Protein AF-A0A382UGM2-F1 (afdb_monomer_lite)

InterPro domains:
  IPR001173 Glycosyltransferase 2-like [PF00535] (2-131)
  IPR029044 Nucleotide-diphospho-sugar transferases [G3DSA:3.90.550.10] (1-144)
  IPR029044 Nucleotide-diphospho-sugar transferases [SSF53448] (2-109)

Structure (mmCIF, N/CA/C/O backbone):
data_AF-A0A382UGM2-F1
#
_entry.id   AF-A0A382UGM2-F1
#
loop_
_atom_site.group_PDB
_atom_site.id
_atom_site.type_symbol
_atom_site.label_atom_id
_atom_site.label_alt_id
_atom_site.label_comp_id
_atom_site.label_asym_id
_atom_site.label_entity_id
_atom_site.label_seq_id
_atom_site.pdbx_PDB_ins_code
_atom_site.Cartn_x
_atom_site.Cartn_y
_atom_site.Cartn_z
_atom_site.occupancy
_atom_site.B_iso_or_equiv
_atom_site.auth_seq_id
_atom_site.auth_comp_id
_atom_site.auth_asym_id
_atom_site.auth_atom_id
_atom_site.pdbx_PDB_model_num
ATOM 1 N N . MET A 1 1 ? 2.906 13.053 -18.824 1.00 32.09 1 MET A N 1
ATOM 2 C CA . MET A 1 1 ? 3.749 11.861 -18.588 1.00 32.09 1 MET A CA 1
ATOM 3 C C . MET A 1 1 ? 4.366 11.997 -17.211 1.00 32.09 1 MET A C 1
ATOM 5 O O . MET A 1 1 ? 4.997 13.009 -16.933 1.00 32.09 1 MET A O 1
ATOM 9 N N . VAL A 1 2 ? 4.045 11.068 -16.314 1.00 40.75 2 VAL A N 1
ATOM 10 C CA . VAL A 1 2 ? 4.161 11.240 -14.860 1.00 40.75 2 VAL A CA 1
ATOM 11 C C . VAL A 1 2 ? 5.544 10.806 -14.369 1.00 40.75 2 VAL A C 1
ATOM 13 O O . VAL A 1 2 ? 5.693 9.790 -13.705 1.00 40.75 2 VAL A O 1
ATOM 16 N N . TYR A 1 3 ? 6.573 11.591 -14.689 1.00 40.50 3 TYR A N 1
ATOM 17 C CA . TYR A 1 3 ? 7.943 11.337 -14.213 1.00 40.50 3 TYR A CA 1
ATOM 18 C C . TYR A 1 3 ? 8.091 11.488 -12.678 1.00 40.50 3 TYR A C 1
ATOM 20 O O . TYR A 1 3 ? 9.057 11.006 -12.097 1.00 40.50 3 TYR A O 1
ATOM 28 N N . ASN A 1 4 ? 7.114 12.105 -11.993 1.00 56.50 4 ASN A N 1
ATOM 29 C CA . ASN A 1 4 ? 7.162 12.372 -10.547 1.00 56.50 4 ASN A CA 1
ATOM 30 C C . ASN A 1 4 ? 6.679 11.219 -9.647 1.00 56.50 4 ASN A C 1
ATOM 32 O O . ASN A 1 4 ? 6.934 11.258 -8.442 1.00 56.50 4 ASN A O 1
ATOM 36 N N . ASN A 1 5 ? 6.009 10.193 -10.183 1.00 74.50 5 ASN A N 1
ATOM 37 C CA . ASN A 1 5 ? 5.42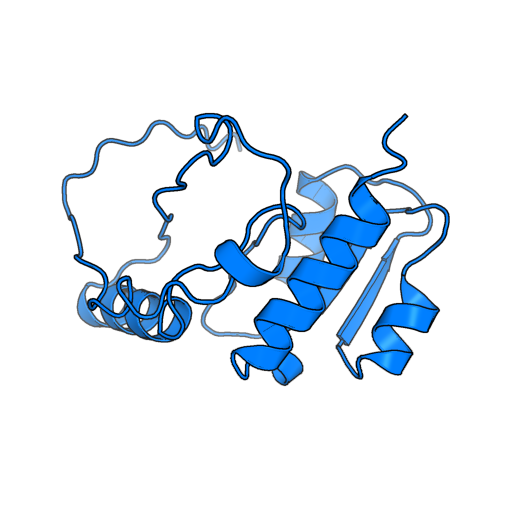5 9.148 -9.332 1.00 74.50 5 ASN A CA 1
ATOM 38 C C . ASN A 1 5 ? 6.468 8.182 -8.769 1.00 74.50 5 ASN A C 1
ATOM 40 O O . ASN A 1 5 ? 6.276 7.681 -7.664 1.00 74.50 5 ASN A O 1
ATOM 44 N N . HIS A 1 6 ? 7.581 7.948 -9.470 1.00 85.75 6 HIS A N 1
ATOM 45 C CA . HIS A 1 6 ? 8.598 7.003 -9.007 1.00 85.75 6 HIS A CA 1
ATOM 46 C C . HIS A 1 6 ? 9.243 7.478 -7.697 1.00 85.75 6 HIS A C 1
ATOM 48 O O . HIS A 1 6 ? 9.184 6.787 -6.683 1.00 85.75 6 HIS A O 1
ATOM 54 N N . ALA A 1 7 ? 9.747 8.715 -7.674 1.00 86.25 7 ALA A N 1
ATOM 55 C CA . ALA A 1 7 ? 10.330 9.307 -6.471 1.00 86.25 7 ALA A CA 1
ATOM 56 C C . ALA A 1 7 ? 9.317 9.441 -5.321 1.00 86.25 7 ALA A C 1
ATOM 58 O O . ALA A 1 7 ? 9.674 9.243 -4.161 1.00 86.25 7 ALA A O 1
ATOM 59 N N . LEU A 1 8 ? 8.056 9.766 -5.628 1.00 87.44 8 LEU A N 1
ATOM 60 C CA . LEU A 1 8 ? 7.004 9.868 -4.617 1.00 87.44 8 LEU A CA 1
ATOM 61 C C . LEU A 1 8 ? 6.698 8.509 -3.975 1.00 87.44 8 LEU A C 1
ATOM 63 O O . LEU A 1 8 ? 6.599 8.423 -2.754 1.00 87.44 8 LEU A O 1
ATOM 67 N N . THR A 1 9 ? 6.620 7.459 -4.795 1.00 91.56 9 THR A N 1
ATOM 68 C CA . THR A 1 9 ? 6.399 6.079 -4.344 1.00 91.56 9 THR A CA 1
ATOM 69 C C . THR A 1 9 ? 7.509 5.644 -3.397 1.00 91.56 9 THR A C 1
ATOM 71 O O . THR A 1 9 ? 7.223 5.185 -2.296 1.00 91.56 9 THR A O 1
ATOM 74 N N . LEU A 1 10 ? 8.775 5.854 -3.778 1.00 92.56 10 LEU A N 1
ATOM 75 C CA . LEU A 1 10 ? 9.921 5.495 -2.937 1.00 92.56 10 LEU A CA 1
ATOM 76 C C . LEU A 1 10 ? 9.896 6.221 -1.590 1.00 92.56 10 LEU A C 1
ATOM 78 O O . LEU A 1 10 ? 10.068 5.587 -0.554 1.00 92.56 10 LEU A O 1
ATOM 82 N N . LYS A 1 11 ? 9.583 7.521 -1.586 1.00 90.25 11 LYS A N 1
ATOM 83 C CA . LYS A 1 11 ? 9.430 8.289 -0.341 1.00 90.25 11 LYS A CA 1
ATOM 84 C C . LYS A 1 11 ? 8.310 7.754 0.546 1.00 90.25 11 LYS A C 1
ATOM 86 O O . LYS A 1 11 ? 8.450 7.742 1.765 1.00 90.25 11 LYS A O 1
ATOM 91 N N . ASN A 1 12 ? 7.189 7.342 -0.042 1.00 91.12 12 ASN A N 1
ATOM 92 C CA . ASN A 1 12 ? 6.083 6.776 0.724 1.00 91.12 12 ASN A CA 1
ATOM 93 C C . ASN A 1 12 ? 6.465 5.418 1.336 1.00 91.12 12 ASN A C 1
ATOM 95 O O . ASN A 1 12 ? 6.171 5.161 2.499 1.00 91.12 12 ASN A O 1
ATOM 99 N N . LEU A 1 13 ? 7.199 4.583 0.596 1.00 94.69 13 LEU A N 1
ATOM 100 C CA . LEU A 1 13 ? 7.725 3.313 1.104 1.00 94.69 13 LEU A CA 1
ATOM 101 C C . LEU A 1 13 ? 8.705 3.525 2.263 1.00 94.69 13 LEU A C 1
ATOM 103 O O . LEU A 1 13 ? 8.547 2.909 3.314 1.00 94.69 13 LEU A O 1
ATOM 107 N N . GLU A 1 14 ? 9.675 4.429 2.108 1.00 93.19 14 GLU A N 1
ATOM 108 C CA . GLU A 1 14 ? 10.624 4.789 3.171 1.00 93.19 14 GLU A CA 1
ATOM 109 C C . GLU A 1 14 ? 9.905 5.286 4.429 1.00 93.19 14 GLU A C 1
ATOM 111 O O . GLU A 1 14 ? 10.266 4.913 5.545 1.00 93.19 14 GLU A O 1
ATOM 116 N N . HIS A 1 15 ? 8.847 6.077 4.253 1.00 90.50 15 HIS A N 1
ATOM 117 C CA . HIS A 1 15 ? 8.015 6.557 5.350 1.00 90.50 15 HIS A CA 1
ATOM 118 C C . HIS A 1 15 ? 7.288 5.427 6.083 1.00 90.50 15 HIS A C 1
ATOM 120 O O . HIS A 1 15 ? 7.362 5.339 7.306 1.00 90.50 15 HIS A O 1
ATOM 126 N N . LEU A 1 16 ? 6.632 4.519 5.358 1.00 91.69 16 LEU A N 1
ATOM 127 C CA . LEU A 1 16 ? 5.964 3.359 5.961 1.00 91.69 16 LEU A CA 1
ATOM 128 C C . LEU A 1 16 ? 6.956 2.451 6.702 1.00 91.69 16 LEU A C 1
ATOM 130 O O . LEU A 1 16 ? 6.652 1.956 7.789 1.00 91.69 16 LEU A O 1
ATOM 134 N N . ILE A 1 17 ? 8.160 2.279 6.152 1.00 93.50 17 ILE A N 1
ATOM 135 C CA . ILE A 1 17 ? 9.252 1.544 6.800 1.00 93.50 17 ILE A CA 1
ATOM 136 C C . ILE A 1 17 ? 9.691 2.251 8.087 1.00 93.50 17 ILE A C 1
ATOM 138 O O . ILE A 1 17 ? 9.852 1.589 9.111 1.00 93.50 17 ILE A O 1
ATOM 142 N N . ALA A 1 18 ? 9.845 3.578 8.068 1.00 90.56 18 ALA A N 1
ATOM 143 C CA . ALA A 1 18 ? 10.205 4.363 9.250 1.00 90.56 18 ALA A CA 1
ATOM 144 C C . ALA A 1 18 ? 9.135 4.300 10.356 1.00 90.56 18 ALA A C 1
ATOM 146 O O . ALA A 1 18 ? 9.464 4.410 11.536 1.00 90.56 18 ALA A O 1
ATOM 147 N N . LEU A 1 19 ? 7.869 4.076 9.989 1.00 87.12 19 LEU A N 1
ATOM 148 C CA . LEU A 1 19 ? 6.775 3.817 10.928 1.00 87.12 19 LEU A CA 1
ATOM 149 C C . LEU A 1 19 ? 6.742 2.371 11.467 1.00 87.12 19 LEU A C 1
ATOM 151 O O . LEU A 1 19 ? 5.925 2.075 12.335 1.00 87.12 19 LEU A O 1
ATOM 155 N N . GLY A 1 20 ? 7.619 1.482 10.987 1.00 90.75 20 GLY A N 1
ATOM 156 C CA . GLY A 1 20 ? 7.747 0.103 11.470 1.00 90.75 20 GLY A CA 1
ATOM 157 C C . GLY A 1 20 ? 6.978 -0.949 10.668 1.00 90.75 20 GLY A C 1
ATOM 158 O O . GLY A 1 20 ? 6.893 -2.088 11.113 1.00 90.75 20 GLY A O 1
ATOM 159 N N . TYR A 1 21 ? 6.446 -0.612 9.489 1.00 91.88 21 TYR A N 1
ATOM 160 C CA . TYR A 1 21 ? 5.577 -1.509 8.710 1.00 91.88 21 TYR A CA 1
ATOM 161 C C . TYR A 1 21 ? 6.291 -2.295 7.599 1.00 91.88 21 TYR A C 1
ATOM 163 O O . TYR A 1 21 ? 5.622 -2.817 6.713 1.00 91.88 21 TYR A O 1
ATOM 171 N N . ARG A 1 22 ? 7.631 -2.392 7.610 1.00 94.94 22 ARG A N 1
ATOM 172 C CA . ARG A 1 22 ? 8.425 -3.011 6.524 1.00 94.94 22 ARG A CA 1
ATOM 173 C C . ARG A 1 22 ? 7.883 -4.374 6.079 1.00 94.94 22 ARG A C 1
ATOM 175 O O . ARG A 1 22 ? 7.590 -4.557 4.903 1.00 94.94 22 ARG A O 1
ATOM 182 N N . GLU A 1 23 ? 7.702 -5.288 7.029 1.00 94.88 23 GLU A N 1
ATOM 183 C CA . GLU A 1 23 ? 7.281 -6.674 6.774 1.00 94.88 23 GLU A CA 1
ATOM 184 C C . GLU A 1 23 ? 5.843 -6.788 6.234 1.00 94.88 23 GLU A C 1
ATOM 186 O O . GLU A 1 23 ? 5.447 -7.823 5.700 1.00 94.88 23 GLU A O 1
ATOM 191 N N . ASN A 1 24 ? 5.044 -5.723 6.358 1.00 94.25 24 ASN A N 1
ATOM 192 C CA . ASN A 1 24 ? 3.649 -5.679 5.921 1.00 94.25 24 ASN A CA 1
ATOM 193 C C . ASN A 1 24 ? 3.475 -5.073 4.520 1.00 94.25 24 ASN A C 1
ATOM 195 O O . ASN A 1 24 ? 2.349 -4.989 4.031 1.00 94.25 24 ASN A O 1
ATOM 199 N N . ILE A 1 25 ? 4.555 -4.620 3.878 1.00 96.25 25 ILE A N 1
ATOM 200 C CA . ILE A 1 25 ? 4.486 -3.937 2.586 1.00 96.25 25 ILE A CA 1
ATOM 201 C C . ILE A 1 25 ? 4.655 -4.945 1.449 1.00 96.25 25 ILE A C 1
ATOM 203 O O . ILE A 1 25 ? 5.708 -5.564 1.304 1.00 96.25 25 ILE A O 1
ATOM 207 N N . LEU A 1 26 ? 3.638 -5.018 0.589 1.00 97.19 26 LEU A N 1
ATOM 208 C CA . LEU A 1 26 ? 3.756 -5.502 -0.784 1.00 97.19 26 LEU A CA 1
ATOM 209 C C . LEU A 1 26 ? 3.740 -4.300 -1.734 1.00 97.19 26 LEU A C 1
ATOM 211 O O . LEU A 1 26 ? 2.728 -3.607 -1.842 1.00 97.19 26 LEU A O 1
ATOM 215 N N . LEU A 1 27 ? 4.836 -4.078 -2.459 1.00 97.00 27 LEU A N 1
ATOM 216 C CA . LEU A 1 27 ? 4.850 -3.156 -3.591 1.00 97.00 27 LEU A CA 1
ATOM 217 C C . LEU A 1 27 ? 4.395 -3.891 -4.855 1.00 97.00 27 LEU A C 1
ATOM 219 O O . LEU A 1 27 ? 5.110 -4.753 -5.363 1.00 97.00 27 LEU A O 1
ATOM 223 N N . PHE A 1 28 ? 3.217 -3.526 -5.358 1.00 96.62 28 PHE A N 1
ATOM 224 C CA . PHE A 1 28 ? 2.678 -4.038 -6.615 1.00 96.62 28 PHE A CA 1
ATOM 225 C C . PHE A 1 28 ? 3.005 -3.071 -7.764 1.00 96.62 28 PHE A C 1
ATOM 227 O O . PHE A 1 28 ? 2.397 -2.005 -7.885 1.00 96.62 28 PHE A O 1
ATOM 234 N N . ASP A 1 29 ? 3.974 -3.429 -8.603 1.00 95.50 29 ASP A N 1
ATOM 235 C CA . ASP A 1 29 ? 4.382 -2.666 -9.782 1.00 95.50 29 ASP A CA 1
ATOM 236 C C . ASP A 1 29 ? 3.557 -3.076 -11.013 1.00 95.50 29 ASP A C 1
ATOM 238 O O . ASP A 1 29 ? 3.752 -4.141 -11.595 1.00 95.50 29 ASP A O 1
ATOM 242 N N . ASN A 1 30 ? 2.616 -2.220 -11.413 1.00 94.88 30 ASN A N 1
ATOM 243 C CA . ASN A 1 30 ? 1.683 -2.476 -12.511 1.00 94.88 30 ASN A CA 1
ATOM 244 C C . ASN A 1 30 ? 2.219 -1.958 -13.861 1.00 94.88 30 ASN A C 1
ATOM 246 O O . ASN A 1 30 ? 1.650 -1.036 -14.455 1.00 94.88 30 ASN A O 1
ATOM 250 N N . GLY A 1 31 ? 3.351 -2.505 -14.310 1.00 93.62 31 GLY A N 1
ATOM 251 C CA . GLY A 1 31 ? 3.965 -2.154 -15.593 1.00 93.62 31 GLY A CA 1
ATOM 252 C C . GLY A 1 31 ? 4.720 -0.822 -15.602 1.00 93.62 31 GLY A C 1
ATOM 253 O O . GLY A 1 31 ? 4.699 -0.124 -16.617 1.00 93.62 31 GLY A O 1
ATOM 254 N N . SER A 1 32 ? 5.366 -0.431 -14.497 1.00 92.06 32 SER A N 1
ATOM 255 C CA . SER A 1 32 ? 6.189 0.787 -14.470 1.00 92.06 32 SER A CA 1
ATOM 256 C C . SER A 1 32 ? 7.447 0.647 -15.327 1.00 92.06 32 SER A C 1
ATOM 258 O O . SER A 1 32 ? 8.062 -0.422 -15.412 1.00 92.06 32 SER A O 1
ATOM 260 N N . ASP A 1 33 ? 7.853 1.775 -15.910 1.00 90.88 33 ASP A N 1
ATOM 261 C CA . ASP A 1 33 ? 9.131 1.955 -16.591 1.00 90.88 33 ASP A CA 1
ATOM 262 C C . ASP A 1 33 ? 9.781 3.276 -16.117 1.00 90.88 33 ASP A C 1
ATOM 264 O O . ASP A 1 33 ? 9.233 4.354 -16.378 1.00 90.88 33 ASP A O 1
ATOM 268 N N . PRO A 1 34 ? 10.894 3.231 -15.358 1.00 92.56 34 PRO A N 1
ATOM 269 C CA . PRO A 1 34 ? 11.600 2.027 -14.919 1.00 92.56 34 PRO A CA 1
ATOM 270 C C . PRO A 1 34 ? 10.830 1.248 -13.840 1.00 92.56 34 PRO A C 1
ATOM 272 O O . PRO A 1 34 ? 10.033 1.813 -13.086 1.00 92.56 34 PRO A O 1
ATOM 275 N N . SER A 1 35 ? 11.122 -0.050 -13.736 1.00 94.88 35 SER A N 1
ATOM 276 C CA . SER A 1 35 ? 10.569 -0.925 -12.696 1.00 94.88 35 SER A CA 1
ATOM 277 C C . SER A 1 35 ? 11.091 -0.593 -11.301 1.00 94.88 35 SER A C 1
ATOM 279 O O . SER A 1 35 ? 12.222 -0.120 -11.161 1.00 94.88 35 SER A O 1
ATOM 281 N N . PHE A 1 36 ? 10.343 -0.962 -10.262 1.00 95.88 36 PHE A N 1
ATOM 282 C CA . PHE A 1 36 ? 10.760 -0.755 -8.868 1.00 95.88 36 PHE A CA 1
ATOM 283 C C . PHE A 1 36 ? 11.585 -1.897 -8.253 1.00 95.88 36 PHE A C 1
ATOM 285 O O . PHE A 1 36 ? 11.989 -1.787 -7.098 1.00 95.88 36 PHE A O 1
ATOM 292 N N . GLU A 1 37 ? 11.875 -2.967 -8.993 1.00 97.00 37 GLU A N 1
ATOM 293 C CA . GLU A 1 37 ? 12.504 -4.195 -8.477 1.00 97.00 37 GLU A CA 1
ATOM 294 C C . GLU A 1 37 ? 13.784 -3.953 -7.660 1.00 97.00 37 GLU A C 1
ATOM 296 O O . GLU A 1 37 ? 13.879 -4.378 -6.509 1.00 97.00 37 GLU A O 1
ATOM 301 N N . SER A 1 38 ? 14.746 -3.209 -8.211 1.00 97.19 38 SER A N 1
ATOM 302 C CA . SER A 1 38 ? 16.007 -2.897 -7.521 1.00 97.19 38 SER A CA 1
ATOM 303 C C . SER A 1 38 ? 15.792 -2.074 -6.249 1.00 97.19 38 SER A C 1
ATOM 305 O O . SER A 1 38 ? 16.506 -2.239 -5.258 1.00 97.19 38 SER A O 1
ATOM 307 N N . SER A 1 39 ? 14.784 -1.200 -6.258 1.00 97.00 39 SER A N 1
ATOM 308 C CA . SER A 1 39 ? 14.425 -0.384 -5.101 1.00 97.00 39 SER A CA 1
ATOM 309 C C . SER A 1 39 ? 13.757 -1.229 -4.024 1.00 97.00 39 SER A C 1
ATOM 311 O O . SER A 1 39 ? 14.108 -1.102 -2.856 1.00 97.00 39 SER A O 1
ATOM 313 N N . ALA A 1 40 ? 12.853 -2.133 -4.405 1.00 97.44 40 ALA A N 1
ATOM 314 C CA . ALA A 1 40 ? 12.201 -3.049 -3.479 1.00 97.44 40 ALA A CA 1
ATOM 315 C C . ALA A 1 40 ? 13.202 -4.015 -2.825 1.00 97.44 40 ALA A C 1
ATOM 317 O O . ALA A 1 40 ? 13.160 -4.200 -1.611 1.00 97.44 40 ALA A O 1
ATOM 318 N N . GLN A 1 41 ? 14.157 -4.547 -3.599 1.00 97.88 41 GLN A N 1
ATOM 319 C CA . GLN A 1 41 ? 15.257 -5.364 -3.077 1.00 97.88 41 GLN A CA 1
ATOM 320 C C . GLN A 1 41 ? 16.099 -4.593 -2.056 1.00 97.88 41 GLN A C 1
ATOM 322 O O . GLN A 1 41 ? 16.360 -5.096 -0.969 1.00 97.88 41 GLN A O 1
ATOM 327 N N . LYS A 1 42 ? 16.484 -3.349 -2.372 1.00 97.88 42 LYS A N 1
ATOM 328 C CA . LYS A 1 42 ? 17.261 -2.495 -1.461 1.00 97.88 42 LYS A CA 1
ATOM 329 C C . LYS A 1 42 ? 16.501 -2.155 -0.174 1.00 97.88 42 LYS A C 1
ATOM 331 O O . LYS A 1 42 ? 17.118 -2.013 0.878 1.00 97.88 42 LYS A O 1
ATOM 336 N N . LEU A 1 43 ? 15.188 -1.967 -0.271 1.00 97.38 43 LEU A N 1
ATOM 337 C CA . LEU A 1 43 ? 14.317 -1.678 0.868 1.00 97.38 43 LEU A CA 1
ATOM 338 C C . LEU A 1 43 ? 13.925 -2.938 1.655 1.00 97.38 43 LEU A C 1
ATOM 340 O O . LEU A 1 43 ? 13.332 -2.799 2.721 1.00 97.38 43 LEU A O 1
ATOM 344 N N . GLU A 1 44 ? 14.267 -4.129 1.149 1.00 97.81 44 GLU A N 1
ATOM 345 C CA . GLU A 1 44 ? 13.924 -5.434 1.725 1.00 97.81 44 GLU A CA 1
ATOM 346 C C . GLU A 1 44 ? 12.412 -5.574 1.972 1.00 97.81 44 GLU A C 1
ATOM 348 O O . GLU A 1 44 ? 11.972 -6.002 3.035 1.00 97.81 44 GLU A O 1
ATOM 353 N N . ILE A 1 45 ? 11.605 -5.171 0.986 1.00 97.88 45 ILE A N 1
ATOM 354 C CA . ILE A 1 45 ? 10.142 -5.309 1.010 1.00 97.88 45 ILE A CA 1
ATOM 355 C C . ILE A 1 45 ? 9.680 -6.356 0.001 1.00 97.88 45 ILE A C 1
ATOM 357 O O . ILE A 1 45 ? 10.371 -6.662 -0.975 1.00 97.88 45 ILE A O 1
ATOM 361 N N . ARG A 1 46 ? 8.469 -6.880 0.202 1.00 97.81 46 ARG A N 1
ATOM 362 C CA . ARG A 1 46 ? 7.857 -7.797 -0.760 1.00 97.81 46 ARG A CA 1
ATOM 363 C C . ARG A 1 46 ? 7.502 -7.043 -2.040 1.00 97.81 46 ARG A C 1
ATOM 365 O O . ARG A 1 46 ? 7.040 -5.901 -1.999 1.00 97.81 46 ARG A O 1
ATOM 372 N N . TYR A 1 47 ? 7.684 -7.704 -3.176 1.00 97.75 47 TYR A N 1
ATOM 373 C CA . TYR A 1 47 ? 7.532 -7.098 -4.492 1.00 97.75 47 TYR A CA 1
ATOM 374 C C . TYR A 1 47 ? 6.832 -8.049 -5.456 1.00 97.75 47 TYR A C 1
ATOM 376 O O . TYR A 1 47 ? 7.182 -9.225 -5.529 1.00 97.75 47 TYR A O 1
ATOM 384 N N . HIS A 1 48 ? 5.874 -7.516 -6.207 1.00 97.50 48 HIS A N 1
ATOM 385 C CA . HIS A 1 48 ? 5.247 -8.181 -7.344 1.00 97.50 48 HIS A CA 1
ATOM 386 C C . HIS A 1 48 ? 5.243 -7.222 -8.526 1.00 97.50 48 HIS A C 1
ATOM 388 O O . HIS A 1 48 ? 5.021 -6.025 -8.341 1.00 97.50 48 HIS A O 1
ATOM 394 N N . ARG A 1 49 ? 5.452 -7.740 -9.736 1.00 96.56 49 ARG A N 1
ATOM 395 C CA . ARG A 1 49 ? 5.406 -6.938 -10.956 1.00 96.56 49 ARG A CA 1
ATOM 396 C C . ARG A 1 49 ? 4.566 -7.609 -12.027 1.00 96.56 49 ARG A C 1
ATOM 398 O O . ARG A 1 49 ? 4.824 -8.755 -12.381 1.00 96.56 49 ARG A O 1
ATOM 405 N N . GLU A 1 50 ? 3.676 -6.825 -12.619 1.00 97.06 50 GLU A N 1
ATOM 406 C CA . GLU A 1 50 ? 3.118 -7.109 -13.936 1.00 97.06 50 GLU A CA 1
ATOM 407 C C . GLU A 1 50 ? 3.989 -6.456 -15.020 1.00 97.06 50 GLU A C 1
ATOM 409 O O . GLU A 1 50 ? 4.443 -5.317 -14.848 1.00 97.06 50 GLU A O 1
ATOM 414 N N . PRO A 1 51 ? 4.266 -7.154 -16.135 1.00 93.81 51 PRO A N 1
ATOM 415 C CA . PRO A 1 51 ? 5.129 -6.629 -17.192 1.00 93.81 51 PRO A CA 1
ATOM 416 C C . PRO A 1 51 ? 4.517 -5.411 -17.898 1.00 93.81 51 PRO A C 1
ATOM 418 O O . PRO A 1 51 ? 5.251 -4.551 -18.381 1.00 93.81 51 PRO A O 1
ATOM 421 N N . GLU A 1 52 ? 3.187 -5.319 -17.923 1.00 94.75 52 GLU A N 1
ATOM 422 C CA . GLU A 1 52 ? 2.412 -4.255 -18.557 1.00 94.75 52 GLU A CA 1
ATOM 423 C C . GLU A 1 52 ? 1.318 -3.753 -17.603 1.00 94.75 52 GLU A C 1
ATOM 425 O O . GLU A 1 52 ? 0.956 -4.427 -16.641 1.00 94.75 52 GLU A O 1
ATOM 430 N N . ASN A 1 53 ? 0.779 -2.559 -17.866 1.00 94.56 53 ASN A N 1
ATOM 431 C CA . ASN A 1 53 ? -0.295 -1.992 -17.054 1.00 94.56 53 ASN A CA 1
ATOM 432 C C . ASN A 1 53 ? -1.624 -2.712 -17.329 1.00 94.56 53 ASN A C 1
ATOM 434 O O . ASN A 1 53 ? -2.255 -2.490 -18.363 1.00 94.56 53 ASN A O 1
ATOM 438 N N . ILE A 1 54 ? -2.078 -3.516 -16.367 1.00 95.19 54 ILE A N 1
ATOM 439 C CA . ILE A 1 54 ? -3.334 -4.278 -16.437 1.00 95.19 54 ILE A CA 1
ATOM 440 C C . ILE A 1 54 ? -4.540 -3.525 -15.855 1.00 95.19 54 ILE A C 1
ATOM 442 O O . ILE A 1 54 ? -5.567 -4.131 -15.562 1.00 95.19 54 ILE A O 1
ATOM 446 N N . PHE A 1 55 ? -4.447 -2.204 -15.684 1.00 91.62 55 PHE A N 1
ATOM 447 C CA . PHE A 1 55 ? -5.416 -1.359 -14.975 1.00 91.62 55 PHE A CA 1
ATOM 448 C C . PHE A 1 55 ? -5.534 -1.678 -13.473 1.00 91.62 55 PHE A C 1
ATOM 450 O O . PHE A 1 55 ? -4.976 -2.643 -12.956 1.00 91.62 55 PHE A O 1
ATOM 457 N N . VAL A 1 56 ? -6.244 -0.816 -12.738 1.00 87.81 56 VAL A N 1
ATOM 458 C CA . VAL A 1 56 ? -6.294 -0.856 -11.265 1.00 87.81 56 VAL A CA 1
ATOM 459 C C . VAL A 1 56 ? -7.098 -2.048 -10.739 1.00 87.81 56 VAL A C 1
ATOM 461 O O . VAL A 1 56 ? -6.610 -2.774 -9.879 1.00 87.81 56 VAL A O 1
ATOM 464 N N . ASN A 1 57 ? -8.307 -2.282 -11.257 1.00 90.19 57 ASN A N 1
ATOM 465 C CA . ASN A 1 57 ? -9.177 -3.338 -10.725 1.00 90.19 57 ASN A CA 1
ATOM 466 C C . ASN A 1 57 ? -8.592 -4.747 -10.930 1.00 90.19 57 ASN A C 1
ATOM 468 O O . ASN A 1 57 ? -8.611 -5.528 -9.979 1.00 90.19 57 ASN A O 1
ATOM 472 N N . PRO A 1 58 ? -8.031 -5.093 -12.109 1.00 94.75 58 PRO A N 1
ATOM 473 C CA . PRO A 1 58 ? -7.371 -6.384 -12.274 1.00 94.75 58 PRO A CA 1
ATOM 474 C C . PRO A 1 58 ? -6.157 -6.548 -11.353 1.00 94.75 58 PRO A C 1
ATOM 476 O O . PRO A 1 58 ? -6.015 -7.603 -10.741 1.00 94.75 58 PRO A O 1
ATOM 479 N N . ALA A 1 59 ? -5.346 -5.500 -11.169 1.00 93.56 59 ALA A N 1
ATOM 480 C CA . ALA A 1 59 ? -4.237 -5.527 -10.215 1.00 93.56 59 ALA A CA 1
ATOM 481 C C . ALA A 1 59 ? -4.719 -5.789 -8.777 1.00 93.56 59 ALA A C 1
ATOM 483 O O . ALA A 1 59 ? -4.163 -6.637 -8.084 1.00 93.56 59 ALA A O 1
ATOM 484 N N . TRP A 1 60 ? -5.795 -5.131 -8.337 1.00 92.81 60 TRP A N 1
ATOM 485 C CA . TRP A 1 60 ? -6.383 -5.385 -7.019 1.00 92.81 60 TRP A CA 1
ATOM 486 C C . TRP A 1 60 ? -6.878 -6.822 -6.860 1.00 92.81 60 TRP A C 1
ATOM 488 O O . TRP A 1 60 ? -6.639 -7.420 -5.815 1.00 92.81 60 TRP A O 1
ATOM 498 N N . ASN A 1 61 ? -7.501 -7.405 -7.888 1.00 94.00 61 ASN A N 1
ATOM 499 C CA . ASN A 1 61 ? -7.937 -8.803 -7.842 1.00 94.00 61 ASN A CA 1
ATOM 500 C C . ASN A 1 61 ? -6.761 -9.765 -7.630 1.00 94.00 61 ASN A C 1
ATOM 502 O O . ASN A 1 61 ? -6.885 -10.704 -6.848 1.00 94.00 61 ASN A O 1
ATOM 506 N N . ILE A 1 62 ? -5.618 -9.519 -8.279 1.00 95.88 62 ILE A N 1
ATOM 507 C CA . ILE A 1 62 ? -4.406 -10.325 -8.072 1.00 95.88 62 ILE A CA 1
ATOM 508 C C . ILE A 1 62 ? -3.933 -10.207 -6.621 1.00 95.88 62 ILE A C 1
ATOM 510 O O . ILE A 1 62 ? -3.686 -11.228 -5.982 1.00 95.88 62 ILE A O 1
ATOM 514 N N . ILE A 1 63 ? -3.878 -8.986 -6.076 1.00 95.38 63 ILE A N 1
ATOM 515 C CA . ILE A 1 63 ? -3.487 -8.753 -4.677 1.00 95.38 63 ILE A CA 1
ATOM 516 C C . ILE A 1 63 ? -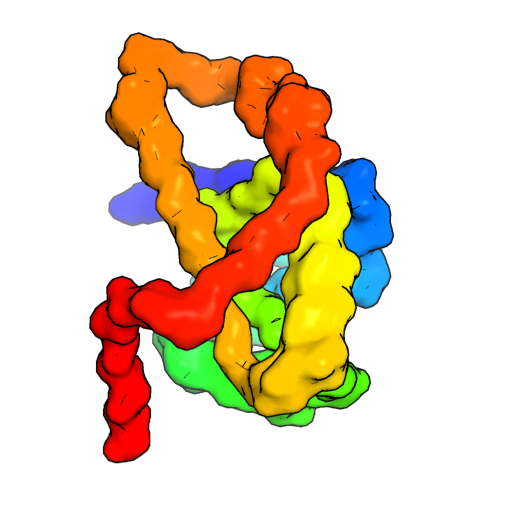4.414 -9.523 -3.725 1.00 95.38 63 ILE A C 1
ATOM 518 O O . ILE A 1 63 ? -3.928 -10.234 -2.852 1.00 95.38 63 ILE A O 1
ATOM 522 N N . PHE A 1 64 ? -5.736 -9.442 -3.908 1.00 93.81 64 PHE A N 1
ATOM 523 C CA . PHE A 1 64 ? -6.696 -10.148 -3.051 1.00 93.81 64 PHE A CA 1
ATOM 524 C C . PHE A 1 64 ? -6.558 -11.675 -3.099 1.00 93.81 64 PHE A C 1
ATOM 526 O O . PHE A 1 64 ? -6.825 -12.333 -2.101 1.00 93.81 64 PHE A O 1
ATOM 533 N N . ILE A 1 65 ? -6.169 -12.242 -4.244 1.00 94.25 65 ILE A N 1
ATOM 534 C CA . ILE A 1 65 ? -5.970 -13.691 -4.395 1.00 94.25 65 ILE A CA 1
ATOM 535 C C . ILE A 1 65 ? -4.634 -14.134 -3.782 1.00 94.25 65 ILE A C 1
ATOM 537 O O . ILE A 1 65 ? -4.538 -15.239 -3.251 1.00 94.25 65 ILE A O 1
ATOM 541 N N . GLN A 1 66 ? -3.601 -13.295 -3.876 1.00 94.25 66 GLN A N 1
ATOM 542 C CA . GLN A 1 66 ? -2.257 -13.605 -3.394 1.00 94.25 66 GLN A CA 1
ATOM 543 C C . GLN A 1 66 ? -2.125 -13.469 -1.872 1.00 94.25 66 GLN A C 1
ATOM 545 O O . GLN A 1 66 ? -1.402 -14.246 -1.245 1.00 94.25 66 GLN A O 1
ATOM 550 N N . GLU A 1 67 ? -2.767 -12.463 -1.278 1.00 93.38 67 GLU A N 1
ATOM 551 C CA . GLU A 1 67 ? -2.607 -12.178 0.143 1.00 93.38 67 GLU A CA 1
ATOM 552 C C . GLU A 1 67 ? -3.452 -13.106 1.015 1.00 93.38 67 GLU A C 1
ATOM 554 O O . GLU A 1 67 ? -4.658 -13.247 0.837 1.00 93.38 67 GLU A O 1
ATOM 559 N N . ASN A 1 68 ? -2.807 -13.691 2.022 1.00 90.38 68 ASN A N 1
ATOM 560 C CA . ASN A 1 68 ? -3.460 -14.468 3.066 1.00 90.38 68 ASN A CA 1
ATOM 561 C C . ASN A 1 68 ? -3.335 -13.722 4.400 1.00 90.38 68 ASN A C 1
ATOM 563 O O . ASN A 1 68 ? -2.438 -14.001 5.198 1.00 90.38 68 ASN A O 1
ATOM 567 N N . CYS A 1 69 ? -4.190 -12.722 4.605 1.00 90.31 69 CYS A N 1
ATOM 568 C CA . CYS A 1 69 ? -4.237 -11.917 5.821 1.00 90.31 69 CYS A CA 1
ATOM 569 C C . CYS A 1 69 ? -5.682 -11.658 6.263 1.00 90.31 69 CYS A C 1
ATOM 571 O O . CYS A 1 69 ? -6.601 -11.663 5.448 1.00 90.31 69 CYS A O 1
ATOM 573 N N . ASP A 1 70 ? -5.872 -11.382 7.557 1.00 90.00 70 ASP A N 1
ATOM 574 C CA . ASP A 1 70 ? -7.196 -11.059 8.109 1.00 90.00 70 ASP A CA 1
ATOM 575 C C . ASP A 1 70 ? -7.707 -9.693 7.623 1.00 90.00 70 ASP A C 1
ATOM 577 O O . ASP A 1 70 ? -8.908 -9.480 7.461 1.00 90.00 70 ASP A O 1
ATOM 581 N N . TYR A 1 71 ? -6.780 -8.759 7.383 1.00 91.31 71 TYR A N 1
ATOM 582 C CA . TYR A 1 71 ? -7.071 -7.406 6.925 1.00 91.31 71 TYR A CA 1
ATOM 583 C C . TYR A 1 71 ? -6.060 -6.963 5.873 1.00 91.31 71 TYR A C 1
ATOM 585 O O . TYR A 1 71 ? -4.847 -7.066 6.066 1.00 91.31 71 TYR A O 1
ATOM 593 N N . LEU A 1 72 ? -6.573 -6.389 4.787 1.00 93.44 72 LEU A N 1
ATOM 594 C CA . LEU A 1 72 ? -5.777 -5.810 3.713 1.00 93.44 72 LEU A CA 1
ATOM 595 C C . LEU A 1 72 ? -6.058 -4.310 3.604 1.00 93.44 72 LEU A C 1
ATOM 597 O O . LEU A 1 72 ? -7.213 -3.887 3.559 1.00 93.44 72 LEU A O 1
ATOM 601 N N . THR A 1 73 ? -5.001 -3.501 3.516 1.00 93.38 73 THR A N 1
ATOM 602 C CA . THR A 1 73 ? -5.126 -2.083 3.157 1.00 93.38 73 THR A CA 1
ATOM 603 C C . THR A 1 73 ? -4.615 -1.857 1.743 1.00 93.38 73 THR A C 1
ATOM 605 O O . THR A 1 73 ? -3.433 -2.042 1.470 1.00 93.38 73 THR A O 1
ATOM 608 N N . LEU A 1 74 ? -5.492 -1.380 0.862 1.00 92.81 74 LEU A N 1
ATOM 609 C CA . LEU A 1 74 ? -5.098 -0.832 -0.432 1.00 92.81 74 LEU A CA 1
ATOM 610 C C . LEU A 1 74 ? -4.709 0.638 -0.243 1.00 92.81 74 LEU A C 1
ATOM 612 O O . LEU A 1 74 ? -5.565 1.490 0.006 1.00 92.81 74 LEU A O 1
ATOM 616 N N . LEU A 1 75 ? -3.411 0.929 -0.324 1.00 91.00 75 LEU A N 1
ATOM 617 C CA . LEU A 1 75 ? -2.863 2.274 -0.172 1.00 91.00 75 LEU A CA 1
ATOM 618 C C . LEU A 1 75 ? -2.299 2.759 -1.508 1.00 91.00 75 LEU A C 1
ATOM 620 O O . LEU A 1 75 ? -1.405 2.134 -2.073 1.00 91.00 75 LEU A O 1
ATOM 624 N N . ASN A 1 76 ? -2.798 3.894 -1.998 1.00 87.69 76 ASN A N 1
ATOM 625 C CA . ASN A 1 76 ? -2.224 4.526 -3.182 1.00 87.69 76 ASN A CA 1
ATOM 626 C C . ASN A 1 76 ? -0.785 4.981 -2.901 1.00 87.69 76 ASN A C 1
ATOM 628 O O . ASN A 1 76 ? -0.469 5.468 -1.813 1.00 87.69 76 ASN A O 1
ATOM 632 N N . ASN A 1 77 ? 0.075 4.889 -3.911 1.00 87.00 77 ASN A N 1
ATOM 633 C CA . ASN A 1 77 ? 1.493 5.232 -3.807 1.00 87.00 77 ASN A CA 1
ATOM 634 C C . ASN A 1 77 ? 1.759 6.721 -3.506 1.00 87.00 77 ASN A C 1
ATOM 636 O O . ASN A 1 77 ? 2.839 7.058 -3.026 1.00 87.00 77 ASN A O 1
ATOM 640 N N . ASP A 1 78 ? 0.779 7.594 -3.738 1.00 83.00 78 ASP A N 1
ATOM 641 C CA . ASP A 1 78 ? 0.815 9.033 -3.460 1.00 83.00 78 ASP A CA 1
ATOM 642 C C . ASP A 1 78 ? 0.143 9.439 -2.131 1.00 83.00 78 ASP A C 1
ATOM 644 O O . ASP A 1 78 ? 0.087 10.625 -1.796 1.00 83.00 78 ASP A O 1
ATOM 648 N N . CYS A 1 79 ? -0.347 8.472 -1.348 1.00 85.25 79 CYS A N 1
ATOM 649 C CA . CYS A 1 79 ? -1.037 8.711 -0.084 1.00 85.25 79 CYS A CA 1
ATOM 650 C C . CYS A 1 79 ? -0.141 8.386 1.117 1.00 85.25 79 CYS A C 1
ATOM 652 O O . CYS A 1 79 ? 0.183 7.228 1.371 1.00 85.25 79 CYS A O 1
ATOM 654 N N . PHE A 1 80 ? 0.202 9.413 1.897 1.00 85.81 80 PHE A N 1
ATOM 655 C CA . PHE A 1 80 ? 1.064 9.293 3.074 1.00 85.81 80 PHE A CA 1
ATOM 656 C C . PHE A 1 80 ? 0.246 9.124 4.355 1.00 85.81 80 PHE A C 1
ATOM 658 O O . PHE A 1 80 ? -0.713 9.860 4.612 1.00 85.81 80 PHE A O 1
ATOM 665 N N . ILE A 1 81 ? 0.665 8.182 5.197 1.00 85.94 81 ILE A N 1
ATOM 666 C CA . ILE A 1 81 ? 0.065 7.954 6.512 1.00 85.94 81 ILE A CA 1
ATOM 667 C C . ILE A 1 81 ? 0.583 8.996 7.507 1.00 85.94 81 ILE A C 1
ATOM 669 O O . ILE A 1 81 ? 1.766 9.033 7.809 1.00 85.94 8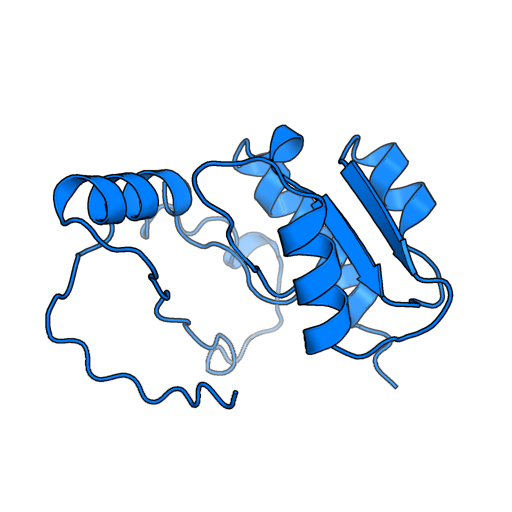1 ILE A O 1
ATOM 673 N N . LEU A 1 82 ? -0.294 9.844 8.044 1.00 78.06 82 LEU A N 1
ATOM 674 C CA . LEU A 1 82 ? 0.121 10.913 8.967 1.00 78.06 82 LEU A CA 1
ATOM 675 C C . LEU A 1 82 ? 0.219 10.466 10.433 1.00 78.06 82 LEU A C 1
ATOM 677 O O . LEU A 1 82 ? 0.987 11.044 11.195 1.00 78.06 82 LEU A O 1
ATOM 681 N N . SER A 1 83 ? -0.572 9.469 10.838 1.00 77.00 83 SER A N 1
ATOM 682 C CA . SER A 1 83 ? -0.587 8.960 12.214 1.00 77.00 83 SER A CA 1
ATOM 683 C C . SER A 1 83 ? 0.235 7.669 12.306 1.00 77.00 83 SER A C 1
ATOM 685 O O . SER A 1 83 ? -0.106 6.711 11.611 1.00 77.00 83 SER A O 1
ATOM 687 N N . PRO A 1 84 ? 1.256 7.584 13.177 1.00 75.81 84 PRO A N 1
ATOM 688 C CA . PRO A 1 84 ? 2.033 6.359 13.387 1.00 75.81 84 PRO A CA 1
ATOM 689 C C . PRO A 1 84 ? 1.173 5.153 13.782 1.00 75.81 84 PRO A C 1
ATOM 691 O O . PRO A 1 84 ? 1.434 4.035 13.348 1.00 75.81 84 PRO A O 1
AT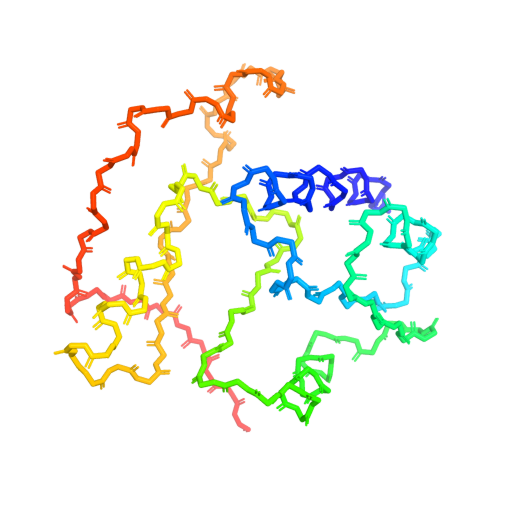OM 694 N N . ASN A 1 85 ? 0.095 5.402 14.532 1.00 81.69 85 ASN A N 1
ATOM 695 C CA . ASN A 1 85 ? -0.845 4.381 15.003 1.00 81.69 85 ASN A CA 1
ATOM 696 C C . ASN A 1 85 ? -2.031 4.182 14.047 1.00 81.69 85 ASN A C 1
ATOM 698 O O . ASN A 1 85 ? -3.058 3.647 14.445 1.00 81.69 85 ASN A O 1
ATOM 702 N N . TYR A 1 86 ? -1.952 4.666 12.802 1.00 86.75 86 TYR A N 1
ATOM 703 C CA . TYR A 1 86 ? -3.085 4.616 11.879 1.00 86.75 86 TYR A CA 1
ATOM 704 C C . TYR A 1 86 ? -3.624 3.194 11.691 1.00 86.75 86 TYR A C 1
ATOM 706 O O . TYR A 1 86 ? -4.821 2.974 11.855 1.00 86.75 86 TYR A O 1
ATOM 714 N N . PHE A 1 87 ? -2.752 2.237 11.365 1.00 88.94 87 PHE A N 1
ATOM 715 C CA . PHE A 1 87 ? -3.182 0.869 11.090 1.00 88.94 87 PHE A CA 1
ATOM 716 C C . PHE A 1 87 ? -3.700 0.183 12.351 1.00 88.94 87 PHE A C 1
ATOM 718 O O . PHE A 1 87 ? -4.772 -0.409 12.310 1.00 88.94 87 PHE A O 1
ATOM 725 N N . THR A 1 88 ? -3.002 0.326 13.479 1.00 89.06 88 THR A N 1
ATOM 726 C CA . THR A 1 88 ? -3.436 -0.254 14.757 1.00 89.06 88 THR A CA 1
ATOM 727 C C . THR A 1 88 ? -4.791 0.295 15.196 1.00 89.06 88 THR A C 1
ATOM 729 O O . THR A 1 88 ? -5.697 -0.480 15.480 1.00 89.06 88 THR A O 1
ATOM 732 N N . ASP A 1 89 ? -4.989 1.615 15.145 1.00 88.81 89 ASP A N 1
ATOM 733 C CA . ASP A 1 89 ? -6.271 2.234 15.486 1.00 88.81 89 ASP A CA 1
ATOM 734 C C . ASP A 1 89 ? -7.404 1.783 14.543 1.00 88.81 89 ASP A C 1
ATOM 736 O O . ASP A 1 89 ? -8.532 1.575 14.991 1.00 88.81 89 ASP A O 1
ATOM 740 N N . VAL A 1 90 ? -7.143 1.660 13.234 1.00 89.69 90 VAL A N 1
ATOM 741 C CA . VAL A 1 90 ? -8.150 1.186 12.268 1.00 89.69 90 VAL A CA 1
ATOM 742 C C . VAL A 1 90 ? -8.539 -0.260 12.557 1.00 89.69 90 VAL A C 1
ATOM 744 O O . VAL A 1 90 ? -9.734 -0.550 12.598 1.00 89.69 90 VAL A O 1
ATOM 747 N N . LEU A 1 91 ? -7.564 -1.143 12.783 1.00 91.06 91 LEU A N 1
ATOM 748 C CA . LEU A 1 91 ? -7.810 -2.553 13.088 1.00 91.06 91 LEU A CA 1
ATOM 749 C C . LEU A 1 91 ? -8.600 -2.713 14.390 1.00 91.06 91 LEU A C 1
ATOM 751 O O . LEU A 1 91 ? -9.621 -3.399 14.388 1.00 91.06 91 LEU A O 1
ATOM 755 N N . ASP A 1 92 ? -8.211 -1.997 15.450 1.00 90.81 92 ASP A N 1
ATOM 756 C CA . ASP A 1 92 ? -8.939 -1.968 16.722 1.00 90.81 92 ASP A CA 1
ATOM 757 C C . ASP A 1 92 ? -10.405 -1.572 16.512 1.00 90.81 92 ASP A C 1
ATOM 759 O O . ASP A 1 92 ? -11.319 -2.194 17.057 1.00 90.81 92 ASP A O 1
ATOM 763 N N . HIS A 1 93 ? -10.663 -0.520 15.728 1.00 88.75 93 HIS A N 1
ATOM 764 C CA . HIS A 1 93 ? -12.032 -0.089 15.448 1.00 88.75 93 HIS A CA 1
ATOM 765 C C . HIS A 1 93 ? -12.791 -1.107 14.604 1.00 88.75 93 HIS A C 1
ATOM 767 O O . HIS A 1 93 ? -13.971 -1.327 14.868 1.00 88.75 93 HIS A O 1
ATOM 773 N N . MET A 1 94 ? -12.147 -1.725 13.612 1.00 90.56 94 MET A N 1
ATOM 774 C CA . MET A 1 94 ? -12.805 -2.710 12.757 1.00 90.56 94 MET A CA 1
ATOM 775 C C . MET A 1 94 ? -13.208 -3.962 13.535 1.00 90.56 94 MET A C 1
ATOM 777 O O . MET A 1 94 ? -14.353 -4.393 13.431 1.00 90.56 94 MET A O 1
ATOM 781 N N . GLN A 1 95 ? -12.312 -4.483 14.373 1.00 91.75 95 GLN A N 1
ATOM 782 C CA . GLN A 1 95 ? -12.559 -5.661 15.207 1.00 91.75 95 GLN A CA 1
ATOM 783 C C . GLN A 1 95 ? -13.628 -5.401 16.271 1.00 91.75 95 GLN A C 1
ATOM 785 O O . GLN A 1 95 ? -14.582 -6.164 16.395 1.00 91.75 95 GLN A O 1
ATOM 790 N N . ASN A 1 96 ? -13.513 -4.295 17.015 1.00 92.38 96 ASN A N 1
ATOM 791 C CA . ASN A 1 96 ? -14.426 -4.003 18.125 1.00 92.38 96 ASN A CA 1
ATOM 792 C C . ASN A 1 96 ? -15.853 -3.640 17.681 1.00 92.38 96 ASN A C 1
ATOM 794 O O . ASN A 1 96 ? -16.755 -3.615 18.516 1.00 92.38 96 ASN A O 1
ATOM 798 N N . ASN A 1 97 ? -16.059 -3.318 16.400 1.00 86.75 97 ASN A N 1
ATOM 799 C CA . ASN A 1 97 ? -17.353 -2.879 15.870 1.00 86.75 97 ASN A CA 1
ATOM 800 C C . ASN A 1 97 ? -17.867 -3.758 14.715 1.00 86.75 97 ASN A C 1
ATOM 802 O O . ASN A 1 97 ? -18.811 -3.343 14.047 1.00 86.75 97 ASN A O 1
ATOM 806 N N . ASP A 1 98 ? -17.258 -4.924 14.470 1.00 88.00 98 ASP A N 1
ATOM 807 C CA . ASP A 1 98 ? -17.650 -5.863 13.404 1.00 88.00 98 ASP A CA 1
ATOM 808 C C . ASP A 1 98 ? -17.733 -5.203 12.007 1.00 88.00 98 ASP A C 1
ATOM 810 O O . ASP A 1 98 ? -18.723 -5.295 11.279 1.00 88.00 98 ASP A O 1
ATOM 814 N N . ILE A 1 99 ? -16.691 -4.445 11.642 1.00 86.06 99 ILE A N 1
ATOM 815 C CA . ILE A 1 99 ? -16.623 -3.701 10.374 1.00 86.06 99 ILE A CA 1
ATOM 816 C C . ILE A 1 99 ? -15.805 -4.493 9.353 1.00 86.06 99 ILE A C 1
ATOM 818 O O . ILE A 1 99 ? -14.601 -4.672 9.526 1.00 86.06 99 ILE A O 1
ATOM 822 N N . GLY A 1 100 ? -16.427 -4.862 8.230 1.00 85.69 100 GLY A N 1
ATOM 823 C CA . GLY A 1 100 ? -15.740 -5.538 7.121 1.00 85.69 100 GLY A CA 1
ATOM 824 C C . GLY A 1 100 ? -14.912 -4.617 6.213 1.00 85.69 100 GLY A C 1
ATOM 825 O O . GLY A 1 100 ? -13.912 -5.047 5.650 1.00 85.69 100 GLY A O 1
ATOM 826 N N . ILE A 1 101 ? -15.297 -3.343 6.060 1.00 87.75 101 ILE A N 1
ATOM 827 C CA . ILE A 1 101 ? -14.587 -2.370 5.211 1.00 87.75 101 ILE A CA 1
ATOM 828 C C . ILE A 1 101 ? -14.548 -1.013 5.907 1.00 87.75 101 ILE A C 1
ATOM 830 O O . ILE A 1 101 ? -15.579 -0.482 6.321 1.00 87.75 101 ILE A O 1
ATOM 834 N N . SER A 1 102 ? -13.362 -0.412 5.974 1.00 86.38 102 SER A N 1
ATOM 835 C CA . SER A 1 102 ? -13.182 0.958 6.445 1.00 86.38 102 SER A CA 1
ATOM 836 C C . SER A 1 102 ? -12.513 1.824 5.378 1.00 86.38 102 SER A C 1
ATOM 838 O O . SER A 1 102 ? -11.860 1.340 4.458 1.00 86.38 102 SER A O 1
ATOM 840 N N . SER A 1 103 ? -12.703 3.139 5.478 1.00 83.25 103 SER A N 1
ATOM 841 C CA . SER A 1 103 ? -11.980 4.108 4.653 1.00 83.25 103 SER A CA 1
ATOM 842 C C . SER A 1 103 ? -11.505 5.271 5.513 1.00 83.25 103 SER A C 1
ATOM 844 O O . SER A 1 103 ? -12.192 5.708 6.444 1.00 83.25 103 SER A O 1
ATOM 846 N N . CYS A 1 104 ? -10.358 5.854 5.180 1.00 77.06 104 CYS A N 1
ATOM 847 C CA . CYS A 1 104 ? -9.827 7.011 5.892 1.00 77.06 104 CYS A CA 1
ATOM 848 C C . CYS A 1 104 ? -10.271 8.338 5.279 1.00 77.06 104 CYS A C 1
ATOM 850 O O . CYS A 1 104 ? -10.616 8.441 4.104 1.00 77.06 104 CYS A O 1
ATOM 852 N N . LYS A 1 105 ? -10.295 9.383 6.113 1.00 74.75 105 LYS A N 1
ATOM 853 C CA . LYS A 1 105 ? -10.439 10.748 5.611 1.00 74.75 105 LYS A CA 1
ATOM 854 C C . LYS A 1 105 ? -9.070 11.205 5.124 1.00 74.75 105 LYS A C 1
ATOM 856 O O . LYS A 1 105 ? -8.165 11.361 5.939 1.00 74.75 105 LYS A O 1
ATOM 861 N N . THR A 1 106 ? -8.938 11.458 3.831 1.00 73.00 106 THR A N 1
ATOM 862 C CA . THR A 1 106 ? -7.732 12.069 3.274 1.00 73.00 106 THR A CA 1
ATOM 863 C C . THR A 1 106 ? -7.745 13.578 3.530 1.00 73.00 106 THR A C 1
ATOM 865 O O . THR A 1 106 ? -8.795 14.229 3.537 1.00 73.00 106 THR A O 1
ATOM 868 N N . LYS A 1 107 ? -6.568 14.149 3.791 1.00 71.75 107 LYS A N 1
ATOM 869 C CA . LYS A 1 107 ? -6.351 15.599 3.803 1.00 71.75 107 LYS A CA 1
ATOM 870 C C . LYS A 1 107 ? -5.573 15.942 2.539 1.00 71.75 107 LYS A C 1
ATOM 872 O O . LYS A 1 107 ? -4.463 15.454 2.364 1.00 71.75 107 LYS A O 1
ATOM 877 N N . ASN A 1 108 ? -6.152 16.755 1.657 1.00 65.38 108 ASN A N 1
ATOM 878 C CA . ASN A 1 108 ? -5.426 17.236 0.487 1.00 65.38 108 ASN A CA 1
ATOM 879 C C . ASN A 1 108 ? -4.459 18.351 0.918 1.00 65.38 108 ASN A C 1
ATOM 881 O O . ASN A 1 108 ? -4.885 19.368 1.463 1.00 65.38 108 ASN A O 1
ATOM 885 N N . ILE A 1 109 ? -3.164 18.141 0.687 1.00 59.62 109 ILE A N 1
ATOM 886 C CA . ILE A 1 109 ? -2.084 19.040 1.118 1.00 59.62 109 ILE A CA 1
ATOM 887 C C . ILE A 1 109 ? -1.932 20.250 0.164 1.00 59.62 109 ILE A C 1
ATOM 889 O O . ILE A 1 109 ? -1.285 21.227 0.524 1.00 59.62 109 ILE A O 1
ATOM 893 N N . MET A 1 110 ? -2.608 20.285 -0.996 1.00 51.81 110 MET A N 1
ATOM 894 C CA . MET A 1 110 ? -2.528 21.386 -1.982 1.00 51.81 110 MET A CA 1
ATOM 895 C C . MET A 1 110 ? -3.075 22.753 -1.513 1.00 51.81 110 MET A C 1
ATOM 897 O O . MET A 1 110 ? -3.028 23.718 -2.268 1.00 51.81 110 MET A O 1
ATOM 901 N N . GLN A 1 111 ? -3.571 22.879 -0.278 1.00 44.28 111 GLN A N 1
ATOM 902 C CA . GLN A 1 111 ? -3.842 24.186 0.346 1.00 44.28 111 GLN A CA 1
ATOM 903 C C . GLN A 1 111 ? -2.639 24.769 1.113 1.00 44.28 111 GLN A C 1
ATOM 905 O O . GLN A 1 111 ? -2.762 25.812 1.753 1.00 44.28 111 GLN A O 1
ATOM 910 N N . LEU A 1 112 ? -1.468 24.132 1.056 1.00 43.44 112 LEU A N 1
ATOM 911 C CA . LEU A 1 112 ? -0.244 24.623 1.685 1.00 43.44 112 LEU A CA 1
ATOM 912 C C . LEU A 1 112 ? 0.645 25.266 0.614 1.00 43.44 112 LEU A C 1
ATOM 914 O O . LEU A 1 112 ? 1.309 24.590 -0.161 1.00 43.44 112 LEU A O 1
ATOM 918 N N . ASN A 1 113 ? 0.612 26.599 0.567 1.00 38.47 113 ASN A N 1
ATOM 919 C CA . ASN A 1 113 ? 1.224 27.487 -0.434 1.00 38.47 113 ASN A CA 1
ATOM 920 C C . ASN A 1 113 ? 2.775 27.528 -0.417 1.00 38.47 113 ASN A C 1
ATOM 922 O O . ASN A 1 113 ? 3.382 28.553 -0.717 1.00 38.47 113 ASN A O 1
ATOM 926 N N . THR A 1 114 ? 3.439 26.446 -0.017 1.00 43.38 114 THR A N 1
ATOM 927 C CA . THR A 1 114 ? 4.896 26.378 0.163 1.00 43.38 114 THR A CA 1
ATOM 928 C C . THR A 1 114 ? 5.462 25.129 -0.493 1.00 43.38 114 THR A C 1
ATOM 930 O O . THR A 1 114 ? 4.840 24.071 -0.423 1.00 43.38 114 THR A O 1
ATOM 933 N N . GLU A 1 115 ? 6.658 25.246 -1.082 1.00 43.91 115 GLU A N 1
ATOM 934 C CA . GLU A 1 115 ? 7.434 24.109 -1.590 1.00 43.91 115 GLU A CA 1
ATOM 935 C C . GLU A 1 115 ? 7.406 22.938 -0.603 1.00 43.91 115 GLU A C 1
ATOM 937 O O . GLU A 1 115 ? 7.630 23.120 0.599 1.00 43.91 115 GLU A O 1
ATOM 942 N N . LEU A 1 116 ? 7.150 21.734 -1.122 1.00 45.25 116 LEU A N 1
ATOM 943 C CA . LEU A 1 116 ? 7.178 20.481 -0.371 1.00 45.25 116 LEU A CA 1
ATOM 944 C C . LEU A 1 116 ? 8.611 20.183 0.099 1.00 45.25 116 LEU A C 1
ATOM 946 O O . LEU A 1 116 ? 9.317 19.359 -0.479 1.00 45.25 116 LEU A O 1
ATOM 950 N N . LYS A 1 117 ? 9.056 20.865 1.155 1.00 45.09 117 LYS A N 1
ATOM 951 C CA . LYS A 1 117 ? 10.274 20.520 1.888 1.00 45.09 117 LYS A CA 1
ATOM 952 C C . LYS A 1 117 ? 9.922 19.378 2.836 1.00 45.09 117 LYS A C 1
ATOM 954 O O . LYS A 1 117 ? 9.081 19.529 3.724 1.00 45.09 117 LYS A O 1
ATOM 959 N N . THR A 1 118 ? 10.527 18.224 2.574 1.00 47.66 118 THR A N 1
ATOM 960 C CA . THR A 1 118 ? 10.312 16.916 3.218 1.00 47.66 118 THR A CA 1
ATOM 961 C C . THR A 1 118 ? 10.379 16.956 4.738 1.00 47.66 118 THR A C 1
ATOM 963 O O . THR A 1 118 ? 9.775 16.135 5.404 1.00 47.66 118 THR A O 1
ATOM 966 N N . ASP A 1 119 ? 11.036 17.941 5.319 1.00 48.16 119 ASP A N 1
ATOM 967 C CA . ASP A 1 119 ? 11.299 17.929 6.754 1.00 48.16 119 ASP A CA 1
ATOM 968 C C . ASP A 1 119 ? 10.091 18.464 7.549 1.00 48.16 119 ASP A C 1
ATOM 970 O O . ASP A 1 119 ? 9.958 18.213 8.740 1.00 48.16 119 ASP A O 1
ATOM 974 N N . ASN A 1 120 ? 9.152 19.158 6.894 1.00 43.97 120 ASN A N 1
ATOM 975 C CA . ASN A 1 120 ? 8.009 19.781 7.571 1.00 43.97 120 ASN A CA 1
ATOM 976 C C . ASN A 1 120 ? 6.767 18.880 7.664 1.00 43.97 120 ASN A C 1
ATOM 978 O O . ASN A 1 120 ? 5.928 19.094 8.536 1.00 43.97 120 ASN A O 1
ATOM 982 N N . PHE A 1 121 ? 6.625 17.893 6.773 1.00 49.25 121 PHE A N 1
ATOM 983 C CA . PHE A 1 121 ? 5.385 17.111 6.631 1.00 49.25 121 PHE A CA 1
ATOM 984 C C . PHE A 1 121 ? 5.430 15.727 7.280 1.00 49.25 121 PHE A C 1
ATOM 986 O O . PHE A 1 121 ? 4.393 15.099 7.461 1.00 49.25 121 PHE A O 1
ATOM 993 N N . PHE A 1 122 ? 6.617 15.248 7.641 1.00 47.91 122 PHE A N 1
ATOM 994 C CA . PHE A 1 122 ? 6.804 13.906 8.196 1.00 47.91 122 PHE A CA 1
ATOM 995 C C . PHE A 1 122 ? 6.898 13.919 9.728 1.00 47.91 122 PHE A C 1
ATOM 997 O O . PHE A 1 122 ? 6.738 12.891 10.375 1.00 47.91 122 PHE A O 1
ATOM 1004 N N . PHE A 1 123 ? 7.060 15.103 10.328 1.00 47.53 123 PHE A N 1
ATOM 1005 C CA . PHE A 1 123 ? 7.120 15.298 11.776 1.00 47.53 123 PHE A CA 1
ATOM 1006 C C . PHE A 1 123 ? 5.849 15.952 12.332 1.00 47.53 123 PHE A C 1
ATOM 1008 O O . PHE A 1 123 ? 5.903 16.846 13.181 1.00 47.53 123 PHE A O 1
ATOM 1015 N N . PHE A 1 124 ? 4.669 15.484 11.913 1.00 50.66 124 PHE A N 1
ATOM 1016 C CA . PHE A 1 124 ? 3.414 15.841 12.580 1.00 50.66 124 PHE A CA 1
ATOM 1017 C C . PHE A 1 124 ? 3.234 15.064 13.895 1.00 50.66 124 PHE A C 1
ATOM 1019 O O . PHE A 1 124 ? 2.193 14.458 14.129 1.00 50.66 124 PHE A O 1
ATOM 1026 N N . TYR A 1 125 ? 4.194 15.158 14.826 1.00 45.62 125 TYR A N 1
ATOM 1027 C CA . TYR A 1 125 ? 4.050 14.629 16.196 1.00 45.62 125 TYR A CA 1
ATOM 1028 C C . TYR A 1 125 ? 2.757 15.113 16.886 1.00 45.62 125 TYR A C 1
ATOM 1030 O O . TYR A 1 125 ? 2.248 14.474 17.804 1.00 45.62 125 TYR A O 1
ATOM 1038 N N . LYS A 1 126 ? 2.188 16.240 16.427 1.00 46.41 126 LYS A N 1
ATOM 1039 C CA . LYS A 1 126 ? 0.918 16.804 16.908 1.00 46.41 126 LYS A CA 1
ATOM 1040 C C . LYS A 1 126 ? -0.342 16.069 16.421 1.00 46.41 126 LYS A C 1
ATOM 1042 O O . LYS A 1 126 ? -1.416 16.340 16.961 1.00 46.41 126 LYS A O 1
ATOM 1047 N N . GLU A 1 127 ? -0.243 15.159 15.450 1.00 52.19 127 GLU A N 1
ATOM 1048 C CA . GLU A 1 127 ? -1.371 14.348 14.962 1.00 52.19 127 GLU A CA 1
ATOM 1049 C C . GLU A 1 127 ? -1.443 12.945 15.596 1.00 52.19 127 GLU A C 1
ATOM 1051 O O . GLU A 1 127 ? -2.347 12.187 15.257 1.00 52.19 127 GLU A O 1
ATOM 1056 N N . ASN A 1 128 ? -0.607 12.654 16.608 1.00 53.84 128 ASN A N 1
ATOM 1057 C CA . ASN A 1 128 ? -0.652 11.455 17.471 1.00 53.84 128 ASN A CA 1
ATOM 1058 C C . ASN A 1 128 ? -1.895 11.396 18.388 1.00 53.84 128 ASN A C 1
ATOM 1060 O O . ASN A 1 128 ? -1.812 11.078 19.575 1.00 53.84 128 ASN A O 1
ATOM 1064 N N . LYS A 1 129 ? -3.072 11.757 17.879 1.00 60.00 129 LYS A N 1
ATOM 1065 C CA . LYS A 1 129 ? -4.342 11.543 18.571 1.00 60.00 129 LYS A CA 1
ATOM 1066 C C . LYS A 1 129 ? -4.956 10.265 18.025 1.00 60.00 129 LYS A C 1
ATOM 1068 O O . LYS A 1 129 ? -5.052 10.120 16.810 1.00 60.00 129 LYS A O 1
ATOM 1073 N N . LYS A 1 130 ? -5.413 9.394 18.930 1.00 66.56 130 LYS A N 1
ATOM 1074 C CA . LYS A 1 130 ? -6.173 8.185 18.58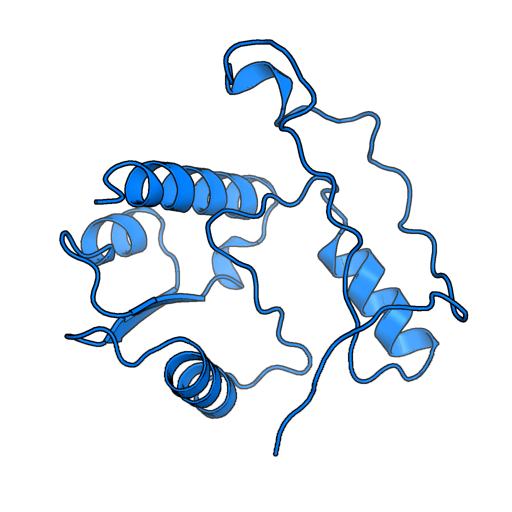7 1.00 66.56 130 LYS A CA 1
ATOM 1075 C C . LYS A 1 130 ? -7.246 8.517 17.549 1.00 66.56 130 LYS A C 1
ATOM 1077 O O . LYS A 1 130 ? -7.989 9.496 17.728 1.00 66.56 130 LYS A O 1
ATOM 1082 N N . LEU A 1 131 ? -7.324 7.734 16.472 1.00 69.94 131 LEU A N 1
ATOM 1083 C CA . LEU A 1 131 ? -8.330 7.940 15.434 1.00 69.94 131 LEU A CA 1
ATOM 1084 C C . LEU A 1 131 ? -9.728 7.888 16.057 1.00 69.94 131 LEU A C 1
ATOM 1086 O O . LEU A 1 131 ? -10.069 6.976 16.814 1.00 69.94 131 LEU A O 1
ATOM 1090 N N . LYS A 1 132 ? -10.551 8.887 15.736 1.00 68.19 132 LYS A N 1
ATOM 1091 C CA . LYS A 1 132 ? -11.950 8.922 16.165 1.00 68.19 132 LYS A CA 1
ATOM 1092 C C . LYS A 1 132 ? -12.793 8.111 15.192 1.00 68.19 132 LYS A C 1
ATOM 1094 O O . LYS A 1 132 ? -12.888 8.472 14.019 1.00 68.19 132 LYS A O 1
ATOM 1099 N N . PHE A 1 133 ? -13.438 7.065 15.695 1.00 69.69 133 PHE A N 1
ATOM 1100 C CA . PHE A 1 133 ? -14.467 6.343 14.959 1.00 69.69 133 PHE A CA 1
ATOM 1101 C C . PHE A 1 133 ? -15.713 7.221 14.761 1.00 69.69 133 PHE A C 1
ATOM 1103 O O . PHE A 1 133 ? -16.122 7.952 15.665 1.00 69.69 133 PHE A O 1
ATOM 1110 N N . ILE A 1 134 ? -16.305 7.168 13.564 1.00 68.81 134 ILE A N 1
ATOM 1111 C CA . ILE A 1 134 ? -17.529 7.898 13.213 1.00 68.81 134 ILE A CA 1
ATOM 1112 C C . ILE A 1 134 ? -18.471 6.929 12.491 1.00 68.81 134 ILE A C 1
ATOM 1114 O O . ILE A 1 134 ? -18.308 6.694 11.297 1.00 68.81 134 ILE A O 1
ATOM 1118 N N . ALA A 1 135 ? -19.479 6.414 13.198 1.00 65.38 135 ALA A N 1
ATOM 1119 C CA . ALA A 1 135 ? -20.424 5.430 12.656 1.00 65.38 135 ALA A CA 1
ATOM 1120 C C . ALA A 1 135 ? -21.313 5.976 11.516 1.00 65.38 135 ALA A C 1
ATOM 1122 O O . ALA A 1 135 ? -21.658 5.251 10.594 1.00 65.38 135 ALA A O 1
ATOM 1123 N N . ASN A 1 136 ? -21.653 7.272 11.544 1.00 66.31 136 ASN A N 1
ATOM 1124 C CA . ASN A 1 136 ? -22.608 7.892 10.608 1.00 66.31 136 ASN A CA 1
ATOM 1125 C C . ASN A 1 136 ? -21.937 8.768 9.535 1.00 66.31 136 ASN A C 1
ATOM 1127 O O . ASN A 1 136 ? -22.522 9.744 9.053 1.00 66.31 136 ASN A O 1
ATOM 1131 N N . ALA A 1 137 ? -20.685 8.475 9.179 1.00 64.38 137 ALA A N 1
ATOM 1132 C CA . ALA A 1 137 ? -19.992 9.216 8.134 1.00 64.38 137 ALA A CA 1
ATOM 1133 C C . ALA A 1 137 ? -20.590 8.874 6.759 1.00 64.38 137 ALA A C 1
ATOM 1135 O O . ALA A 1 137 ? -20.365 7.797 6.218 1.00 64.38 137 ALA A O 1
ATOM 1136 N N . ARG A 1 138 ? -21.334 9.811 6.161 1.00 55.44 138 ARG A N 1
ATOM 1137 C CA . ARG A 1 138 ? -21.821 9.664 4.782 1.00 55.44 138 ARG A CA 1
ATOM 1138 C C . ARG A 1 138 ? -20.654 9.863 3.820 1.00 55.44 138 ARG A C 1
ATOM 1140 O O . ARG A 1 138 ? -20.124 10.969 3.716 1.00 55.44 138 ARG A O 1
ATOM 1147 N N . ARG A 1 139 ? -20.256 8.805 3.119 1.00 60.66 139 ARG A N 1
ATOM 1148 C CA . ARG A 1 139 ? -19.292 8.865 2.015 1.00 60.66 139 ARG A CA 1
ATOM 1149 C C . ARG A 1 139 ? -19.915 8.248 0.777 1.00 60.66 139 ARG A C 1
ATOM 1151 O O . ARG A 1 139 ? -20.636 7.263 0.874 1.00 60.66 139 ARG A O 1
ATOM 1158 N N . GLN A 1 140 ? -19.665 8.876 -0.364 1.00 50.09 140 GLN A N 1
ATOM 1159 C CA . GLN A 1 140 ? -20.099 8.375 -1.659 1.00 50.09 140 GLN A CA 1
ATOM 1160 C C . GLN A 1 140 ? -18.958 7.538 -2.231 1.00 50.09 140 GLN A C 1
ATOM 1162 O O . GLN A 1 140 ? -17.828 8.013 -2.329 1.00 50.09 140 GLN A O 1
ATOM 1167 N N . GLY A 1 141 ? -19.258 6.294 -2.569 1.00 52.56 141 GLY A N 1
ATOM 1168 C CA . GLY A 1 141 ? -18.381 5.384 -3.285 1.00 52.56 141 GLY A CA 1
ATOM 1169 C C . GLY A 1 141 ? -19.266 4.495 -4.143 1.00 52.56 141 GLY A C 1
ATOM 1170 O O . GLY A 1 141 ? -20.363 4.133 -3.720 1.00 52.56 141 GLY A O 1
ATOM 1171 N N . TRP A 1 142 ? -18.826 4.200 -5.358 1.00 40.16 142 TRP A N 1
ATOM 1172 C CA . TRP A 1 142 ? -19.549 3.317 -6.263 1.00 40.16 142 TRP A CA 1
ATOM 1173 C C . TRP A 1 142 ? -18.881 1.949 -6.198 1.00 40.16 142 TRP A C 1
ATOM 1175 O O . TRP A 1 142 ? -17.709 1.825 -6.542 1.00 40.16 142 TRP A O 1
ATOM 1185 N N . LEU A 1 143 ? -19.616 0.939 -5.736 1.00 39.91 143 LEU A N 1
ATOM 1186 C CA . LEU A 1 143 ? -19.268 -0.456 -5.974 1.00 39.91 143 LEU A CA 1
ATOM 1187 C C . LEU A 1 143 ? -20.044 -0.872 -7.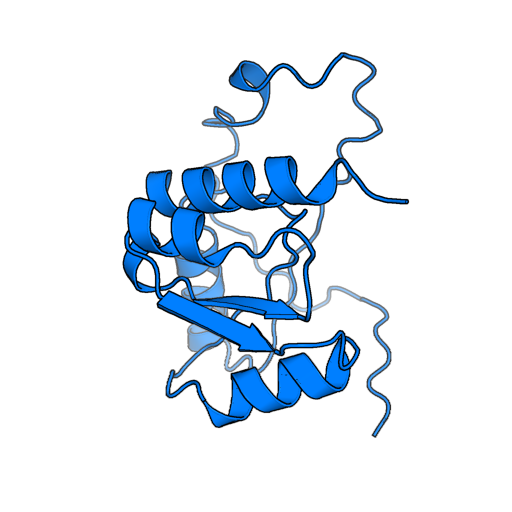224 1.00 39.91 143 LEU A C 1
ATOM 1189 O O . LEU A 1 143 ? -21.270 -0.954 -7.181 1.00 39.91 143 LEU A O 1
ATOM 1193 N N . MET A 1 144 ? -19.350 -1.053 -8.344 1.00 34.00 144 MET A N 1
ATOM 1194 C CA . MET A 1 144 ? -19.940 -1.661 -9.536 1.00 34.00 144 MET A CA 1
ATOM 1195 C C . MET A 1 144 ? -19.500 -3.121 -9.576 1.00 34.00 144 MET A C 1
ATOM 1197 O O . MET A 1 144 ? -18.301 -3.389 -9.512 1.00 34.00 144 MET A O 1
ATOM 1201 N N . THR A 1 145 ? -20.471 -4.028 -9.635 1.00 40.00 145 THR A N 1
ATOM 1202 C CA . THR A 1 145 ? -20.279 -5.470 -9.844 1.00 40.00 145 THR A CA 1
ATOM 1203 C C . THR A 1 145 ? -20.478 -5.814 -11.306 1.00 40.00 145 THR A C 1
ATOM 1205 O O . THR A 1 145 ? -21.498 -5.330 -11.851 1.00 40.00 145 THR A O 1
#

Secondary structure (DSSP, 8-state):
--TTHHHHHHHHHHHHHHTT-GGG-EEEEES-SS-SHHHHHHHT-EEEEESS---HHHHHHHHHHH---S------TT-----TTHHHHHHHHHHHTT-S--------GGG--S---TTTTS--GGG-S-PPP-TT---------

Organism: NCBI:txid408172

Sequence (145 aa):
MVYNNHALTLKNLEHLIALGYRENILLFDNGSDPSFESSAQKLEIRYHREPENIFVNPAWNIIFIQENCDYLTLLNNDCFILSPNYFTDVLDHMQNNDIGISSCKTKNIMQLNTELKTDNFFFFYKENKKLKFIANARRQGWLMT

pLDDT: mean 79.33, std 19.39, range [32.09, 97.88]

Foldseek 3Di:
DCPPLVVLLLVQLVLCVVLVCQAVDEDEAQQDVVDCVVVCVVSVHHYDYDNHHPDDPVSVVVVVVPDDDPDDDDDDSNAHDQESCVVVLVVVVCVVPVNPDDDDDGDDPVVPPDPCDVVPRSPCVVPNDRDDDDPPDDDDDDDDD

Radius of gyration: 16.48 Å; chains: 1; bounding box: 40×42×37 Å